Protein AF-A0A1Y1KMG0-F1 (afdb_monomer_lite)

Sequence (100 aa):
MQFDPGDGINPRTGELEPEMELKLTVMDIYNCRLTQRVDRKKVIFEHDLLEYRENTKIEKKRSKDEKDMLQKAKPFARIMNHKDFEDFNQGIIDEQNLRQ

Organism: Photinus pyralis (NCBI:txid7054)

Secondary structure (DSSP, 8-state):
-PPPTTTTB-TTT-SBPHHHHHHHHHHHHHHHHHHHHHHHHHHHHHTTTT-HHHHHHHHHHS-HHHHHHHHHHGGGGGTS-HHHHHHHHHHHHHHHHHH-

pLDDT: mean 90.63, std 8.53, range [52.62, 97.69]

Structure (mmCIF, N/CA/C/O backbone):
data_AF-A0A1Y1KMG0-F1
#
_entry.id   AF-A0A1Y1KMG0-F1
#
loop_
_atom_site.group_PDB
_atom_site.id
_atom_site.type_symbol
_atom_site.label_atom_id
_atom_site.label_alt_id
_atom_site.label_comp_id
_atom_site.label_asym_id
_atom_site.label_entity_id
_atom_site.label_seq_id
_atom_site.pdbx_PDB_ins_code
_atom_site.Cartn_x
_atom_site.Cartn_y
_atom_site.Cartn_z
_atom_site.occupancy
_atom_site.B_iso_or_equiv
_atom_site.auth_seq_id
_atom_site.auth_comp_id
_atom_site.auth_asym_id
_atom_site.auth_atom_id
_atom_site.pdbx_PDB_model_num
ATOM 1 N N . MET A 1 1 ? 0.579 5.714 -35.045 1.00 52.62 1 MET A N 1
ATOM 2 C CA . MET A 1 1 ? 2.003 5.333 -35.110 1.00 52.62 1 MET A CA 1
ATOM 3 C C . MET A 1 1 ? 2.035 3.837 -35.303 1.00 52.62 1 MET A C 1
ATOM 5 O O . MET A 1 1 ? 1.499 3.133 -34.458 1.00 52.62 1 MET A O 1
ATOM 9 N N . GLN A 1 2 ? 2.522 3.386 -36.449 1.00 57.47 2 GLN A N 1
ATOM 10 C CA . GLN A 1 2 ? 2.764 1.976 -36.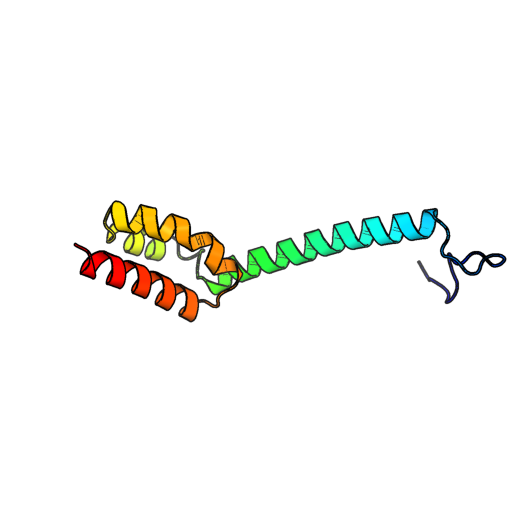726 1.00 57.47 2 GLN A CA 1
ATOM 11 C C . GLN A 1 2 ? 4.258 1.784 -36.459 1.00 57.47 2 GLN A C 1
ATOM 13 O O . GLN A 1 2 ? 5.051 2.539 -37.010 1.00 57.47 2 GLN A O 1
ATOM 18 N N . PHE A 1 3 ? 4.599 0.928 -35.499 1.00 65.44 3 PHE A N 1
ATOM 19 C CA . PHE A 1 3 ? 5.985 0.569 -35.202 1.00 65.44 3 PHE A CA 1
ATOM 20 C C . PHE A 1 3 ? 6.273 -0.719 -35.955 1.00 65.44 3 PHE A C 1
ATOM 22 O O . PHE A 1 3 ? 5.555 -1.703 -35.749 1.00 65.44 3 PHE A O 1
ATOM 29 N N . ASP A 1 4 ? 7.288 -0.704 -36.809 1.00 77.69 4 ASP A N 1
ATOM 30 C CA . ASP A 1 4 ? 7.709 -1.904 -37.518 1.00 77.69 4 ASP A CA 1
ATOM 31 C C . ASP A 1 4 ? 8.777 -2.651 -36.696 1.00 77.69 4 ASP A C 1
ATOM 33 O O . ASP A 1 4 ? 9.597 -2.025 -36.011 1.00 77.69 4 ASP A O 1
ATOM 37 N N . PRO A 1 5 ? 8.787 -3.999 -36.699 1.00 69.19 5 PRO A N 1
ATOM 38 C CA . PRO A 1 5 ? 9.816 -4.767 -36.005 1.00 69.19 5 PRO A CA 1
ATOM 39 C C . PRO A 1 5 ? 11.222 -4.386 -36.497 1.00 69.19 5 PRO A C 1
ATOM 41 O O . PRO A 1 5 ? 11.559 -4.620 -37.655 1.00 69.19 5 PRO A O 1
ATOM 44 N N . GLY A 1 6 ? 12.042 -3.817 -35.607 1.00 69.38 6 GLY A N 1
ATOM 45 C CA . GLY A 1 6 ? 13.398 -3.338 -35.913 1.00 69.38 6 GLY A CA 1
ATOM 46 C C . GLY A 1 6 ? 13.574 -1.816 -35.847 1.00 69.38 6 GLY A C 1
ATOM 47 O O . GLY A 1 6 ? 14.710 -1.343 -35.885 1.00 69.38 6 GLY A O 1
ATOM 48 N N . ASP A 1 7 ? 12.490 -1.050 -35.690 1.00 76.06 7 ASP A N 1
ATOM 49 C CA . ASP A 1 7 ? 12.571 0.401 -35.509 1.00 76.06 7 ASP A CA 1
ATOM 50 C C . ASP A 1 7 ? 13.368 0.779 -34.250 1.00 76.06 7 ASP A C 1
ATOM 52 O O . ASP A 1 7 ? 13.111 0.295 -33.147 1.00 76.06 7 ASP A O 1
ATOM 56 N N . GLY A 1 8 ? 14.326 1.696 -34.411 1.00 75.06 8 GLY A N 1
ATOM 57 C CA . GLY A 1 8 ? 15.163 2.202 -33.320 1.00 75.06 8 GLY A CA 1
ATOM 58 C C . GLY A 1 8 ? 16.376 1.339 -32.972 1.00 75.06 8 GLY A C 1
ATOM 59 O O . GLY A 1 8 ? 17.056 1.662 -32.003 1.00 75.06 8 GLY A O 1
ATOM 60 N N . ILE A 1 9 ? 16.666 0.285 -33.743 1.00 82.50 9 ILE A N 1
ATOM 61 C CA . ILE A 1 9 ? 17.912 -0.484 -33.640 1.00 82.50 9 ILE A CA 1
ATOM 62 C C . ILE A 1 9 ? 18.915 0.055 -34.661 1.00 82.50 9 ILE A C 1
ATOM 64 O O . ILE A 1 9 ? 18.622 0.153 -35.854 1.00 82.50 9 ILE A O 1
ATOM 68 N N . ASN A 1 10 ? 20.120 0.382 -34.207 1.00 80.19 10 ASN A N 1
ATOM 69 C CA . ASN A 1 10 ? 21.202 0.806 -35.076 1.00 80.19 10 ASN A CA 1
ATOM 70 C C . ASN A 1 10 ? 21.637 -0.369 -35.976 1.00 80.19 10 ASN A C 1
ATOM 72 O O . ASN A 1 10 ? 22.097 -1.396 -35.470 1.00 80.19 10 ASN A O 1
ATOM 76 N N . PRO A 1 11 ? 21.578 -0.242 -37.313 1.00 78.88 11 PRO A N 1
ATOM 77 C CA . PRO A 1 11 ? 21.875 -1.348 -38.225 1.00 78.88 11 PRO A CA 1
ATOM 78 C C . PRO A 1 11 ? 23.358 -1.755 -38.254 1.00 78.88 11 PRO A C 1
ATOM 80 O O . PRO A 1 11 ? 23.694 -2.785 -38.835 1.00 78.88 11 PRO A O 1
ATOM 83 N N . ARG A 1 12 ? 24.263 -0.953 -37.676 1.00 79.06 12 ARG A N 1
ATOM 84 C CA . ARG A 1 12 ? 25.709 -1.230 -37.627 1.00 79.06 12 ARG A CA 1
ATOM 85 C C . ARG A 1 12 ? 26.152 -1.835 -36.302 1.00 79.06 12 ARG A C 1
ATOM 87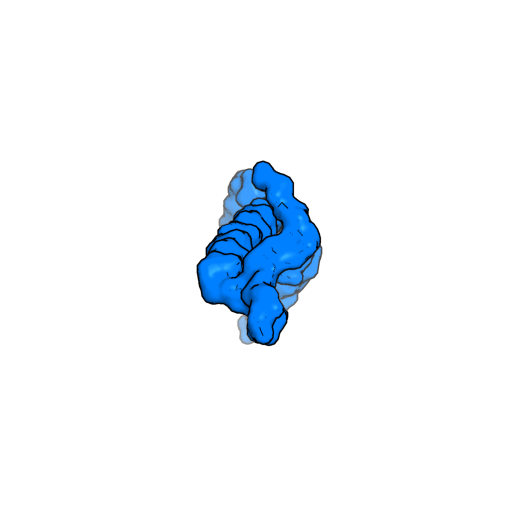 O O . ARG A 1 12 ? 27.040 -2.681 -36.313 1.00 79.06 12 ARG A O 1
ATOM 94 N N . THR A 1 13 ? 25.582 -1.386 -35.186 1.00 80.75 13 THR A N 1
ATOM 95 C CA . THR A 1 13 ? 25.962 -1.864 -33.845 1.00 80.75 13 THR A CA 1
ATOM 96 C C . THR A 1 13 ? 24.986 -2.898 -33.287 1.00 80.75 13 THR A C 1
ATOM 98 O O . THR A 1 13 ? 25.362 -3.662 -32.407 1.00 80.75 13 THR A O 1
ATOM 101 N N . GLY A 1 14 ? 23.755 -2.965 -33.807 1.00 81.44 14 GLY A N 1
ATOM 102 C CA . GLY A 1 14 ? 22.691 -3.829 -33.284 1.00 81.44 14 GLY A CA 1
ATOM 103 C C . GLY A 1 14 ? 22.112 -3.355 -31.947 1.00 81.44 14 GLY A C 1
ATOM 104 O O . GLY A 1 14 ? 21.268 -4.038 -31.372 1.00 81.44 14 GLY A O 1
ATOM 105 N N . GLU A 1 15 ? 22.557 -2.200 -31.454 1.00 83.44 15 GLU A N 1
ATOM 106 C CA . GLU A 1 15 ? 22.111 -1.603 -30.198 1.00 83.44 15 GLU A CA 1
ATOM 107 C C . GLU A 1 15 ? 20.938 -0.650 -30.428 1.00 83.44 15 GLU A C 1
ATOM 109 O O . GLU A 1 15 ? 20.721 -0.155 -31.536 1.00 83.44 15 GLU A O 1
ATOM 114 N N . LEU A 1 16 ? 20.173 -0.387 -29.371 1.00 84.69 16 LEU A N 1
ATOM 115 C CA . LEU A 1 16 ? 19.086 0.579 -29.422 1.00 84.69 16 LEU A CA 1
ATOM 116 C C . LEU A 1 16 ? 19.659 1.998 -29.544 1.00 84.69 16 LEU A C 1
ATOM 118 O O . LEU A 1 16 ? 20.581 2.369 -28.822 1.00 84.69 16 LEU A O 1
ATOM 122 N N . GLU A 1 17 ? 19.102 2.807 -30.439 1.00 88.81 17 GLU A N 1
ATOM 123 C CA . GLU A 1 17 ? 19.481 4.211 -30.563 1.00 88.81 17 GLU A CA 1
ATOM 124 C C . GLU A 1 17 ? 19.172 4.968 -29.255 1.00 88.81 17 GLU A C 1
ATOM 126 O O . GLU A 1 17 ? 18.071 4.812 -28.711 1.00 88.81 17 GLU A O 1
ATOM 131 N N . PRO A 1 18 ? 20.068 5.853 -28.774 1.00 88.69 18 PRO A N 1
ATOM 132 C CA . PRO A 1 18 ? 19.871 6.580 -27.516 1.00 88.69 18 PRO A CA 1
ATOM 133 C C . PRO A 1 18 ? 18.560 7.380 -27.453 1.00 88.69 18 PRO A C 1
ATOM 135 O O . PRO A 1 18 ? 17.949 7.525 -26.395 1.00 88.69 18 PRO A O 1
ATOM 138 N N . GLU A 1 19 ? 18.084 7.895 -28.592 1.00 87.88 19 GLU A N 1
ATOM 139 C CA . GLU A 1 19 ? 16.791 8.585 -28.671 1.00 87.88 19 GLU A CA 1
ATOM 140 C C . GLU A 1 19 ? 15.611 7.635 -28.405 1.00 87.88 19 GLU A C 1
ATOM 142 O O . GLU A 1 19 ? 14.641 8.012 -27.740 1.00 87.88 19 GLU A O 1
ATOM 147 N N . MET A 1 20 ? 15.681 6.403 -28.918 1.00 88.19 20 MET A N 1
ATOM 148 C CA . MET A 1 20 ? 14.654 5.389 -28.690 1.00 88.19 20 MET A CA 1
ATOM 149 C C . MET A 1 20 ? 14.665 4.938 -27.228 1.00 88.19 20 MET A C 1
ATOM 151 O O . MET A 1 20 ? 13.605 4.871 -26.607 1.00 88.19 20 MET A O 1
ATOM 155 N N . GLU A 1 21 ? 15.849 4.725 -26.651 1.00 88.81 21 GLU A N 1
ATOM 156 C CA . GLU A 1 21 ? 16.007 4.403 -25.228 1.00 88.81 21 GLU A CA 1
ATOM 157 C C . GLU A 1 21 ? 15.375 5.477 -24.333 1.00 88.81 21 GLU A C 1
ATOM 159 O O . GLU A 1 21 ? 14.599 5.175 -23.418 1.00 88.81 21 GLU A O 1
ATOM 164 N N . LEU A 1 22 ? 15.630 6.751 -24.642 1.00 91.25 22 LEU A N 1
ATOM 165 C CA . LEU A 1 22 ? 15.041 7.873 -23.921 1.00 91.25 22 LEU A CA 1
ATOM 166 C C . LEU A 1 22 ? 13.50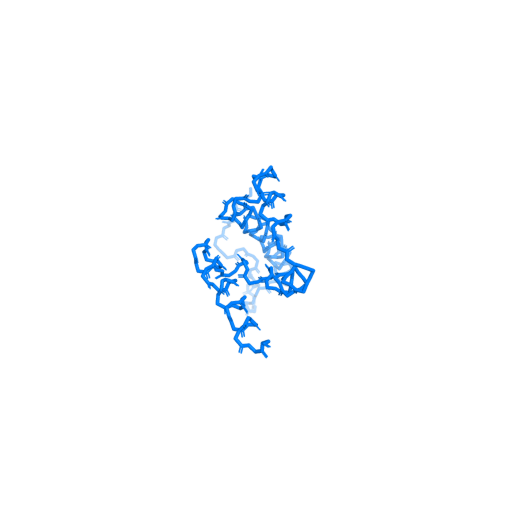9 7.881 -24.027 1.00 91.25 22 LEU A C 1
ATOM 168 O O . LEU A 1 22 ? 12.826 8.071 -23.020 1.00 91.25 22 LEU A O 1
ATOM 172 N N . LYS A 1 23 ? 12.948 7.661 -25.224 1.00 90.94 23 LYS A N 1
ATOM 173 C CA . LYS A 1 23 ? 11.489 7.610 -25.428 1.00 90.94 23 LYS A CA 1
ATOM 174 C C . LYS A 1 23 ? 10.840 6.481 -24.630 1.00 90.94 23 LYS A C 1
ATOM 176 O O . LYS A 1 23 ? 9.817 6.719 -23.985 1.00 90.94 23 LYS A O 1
ATOM 181 N N . LEU A 1 24 ? 11.433 5.286 -24.647 1.00 91.69 24 LEU A N 1
ATOM 182 C CA . LEU A 1 24 ? 10.962 4.146 -23.856 1.00 91.69 24 LEU A CA 1
ATOM 183 C C . LEU A 1 24 ? 11.018 4.463 -22.359 1.00 91.69 24 LEU A C 1
ATOM 185 O O . LEU A 1 24 ? 10.014 4.317 -21.669 1.00 91.69 24 LEU A O 1
ATOM 189 N N . THR A 1 25 ? 12.128 5.034 -21.888 1.00 94.62 25 THR A N 1
ATOM 190 C CA . THR A 1 25 ? 12.290 5.448 -20.486 1.00 94.62 25 THR A CA 1
ATOM 191 C C . THR A 1 25 ? 11.210 6.446 -20.056 1.00 94.62 25 THR A C 1
ATOM 193 O O . THR A 1 25 ? 10.617 6.319 -18.984 1.00 94.62 25 THR A O 1
ATOM 196 N N . VAL A 1 26 ? 10.900 7.442 -20.894 1.00 96.19 26 VAL A N 1
ATOM 197 C CA . VAL A 1 26 ? 9.829 8.414 -20.616 1.00 96.19 26 VAL A CA 1
ATOM 198 C C . VAL A 1 26 ? 8.459 7.731 -20.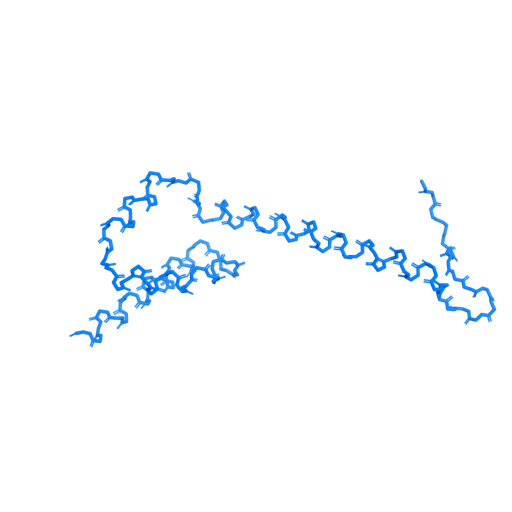543 1.00 96.19 26 VAL A C 1
ATOM 200 O O . VAL A 1 26 ? 7.672 8.039 -19.640 1.00 96.19 26 VAL A O 1
ATOM 203 N N . MET A 1 27 ? 8.173 6.801 -21.457 1.00 95.56 27 MET A N 1
ATOM 204 C CA . MET A 1 27 ? 6.932 6.021 -21.440 1.00 95.56 27 MET A CA 1
ATOM 205 C C . MET A 1 27 ? 6.820 5.149 -20.188 1.00 95.56 27 MET A C 1
ATOM 207 O O . MET A 1 27 ? 5.758 5.120 -19.564 1.00 95.56 27 MET A O 1
ATOM 211 N N . ASP A 1 28 ? 7.904 4.508 -19.762 1.00 96.81 28 ASP A N 1
ATOM 212 C CA . ASP A 1 28 ? 7.934 3.689 -18.551 1.00 96.81 28 ASP A CA 1
ATOM 213 C C . ASP A 1 28 ? 7.681 4.524 -17.296 1.00 96.81 28 ASP A C 1
ATOM 215 O O . ASP A 1 28 ? 6.866 4.151 -16.447 1.00 96.81 28 ASP A O 1
ATOM 219 N N . ILE A 1 29 ? 8.295 5.708 -17.203 1.00 97.50 29 ILE A N 1
ATOM 220 C CA . ILE A 1 29 ? 8.028 6.657 -16.115 1.00 97.50 29 ILE A CA 1
ATOM 221 C C . ILE A 1 29 ? 6.546 7.050 -16.108 1.00 97.50 29 ILE A C 1
ATOM 223 O O . ILE A 1 29 ? 5.911 7.066 -15.048 1.00 97.50 29 ILE A O 1
ATOM 227 N N . TYR A 1 30 ? 5.972 7.362 -17.273 1.00 97.50 30 TYR A N 1
ATOM 228 C CA . TYR A 1 30 ? 4.559 7.715 -17.383 1.00 97.50 30 TYR A CA 1
ATOM 229 C C . TYR A 1 30 ? 3.645 6.564 -16.938 1.00 97.50 30 TYR A C 1
ATOM 231 O O . TYR A 1 30 ? 2.773 6.762 -16.085 1.00 97.50 30 TYR A O 1
ATOM 239 N N . ASN A 1 31 ? 3.877 5.359 -17.459 1.00 97.56 31 ASN A N 1
ATOM 240 C CA . ASN A 1 31 ? 3.093 4.167 -17.149 1.00 97.56 31 ASN A CA 1
ATOM 241 C C . ASN A 1 31 ? 3.201 3.792 -15.670 1.00 97.56 31 ASN A C 1
ATOM 243 O O . ASN A 1 31 ? 2.182 3.532 -15.034 1.00 97.56 31 ASN A O 1
ATOM 247 N N . CYS A 1 32 ? 4.393 3.874 -15.076 1.00 97.69 32 CYS A N 1
ATOM 248 C CA . CYS A 1 32 ? 4.590 3.675 -13.642 1.00 97.69 32 CYS A CA 1
ATOM 249 C C . CYS A 1 32 ? 3.716 4.635 -12.816 1.00 97.69 32 CYS A C 1
ATOM 251 O O . CYS A 1 32 ? 3.011 4.218 -11.892 1.00 97.69 32 CYS A O 1
ATOM 253 N N . ARG A 1 33 ? 3.669 5.924 -13.184 1.00 97.25 33 ARG A N 1
ATOM 254 C CA . ARG A 1 33 ? 2.799 6.907 -12.510 1.00 97.25 33 ARG A CA 1
ATOM 255 C C . ARG A 1 33 ? 1.314 6.616 -12.715 1.00 97.25 33 ARG A C 1
ATOM 257 O O . ARG A 1 33 ? 0.523 6.866 -11.801 1.00 97.25 33 ARG A O 1
ATOM 264 N N . LEU A 1 34 ? 0.926 6.114 -13.887 1.00 97.56 34 LEU A N 1
ATOM 265 C CA . LEU A 1 34 ? -0.452 5.724 -14.176 1.00 97.56 34 LEU A CA 1
ATOM 266 C C . LEU A 1 34 ? -0.875 4.516 -13.328 1.00 97.56 34 LEU A C 1
ATOM 268 O O . LEU A 1 34 ? -1.915 4.580 -12.671 1.00 97.56 34 LEU A O 1
ATOM 272 N N . THR A 1 35 ? -0.036 3.483 -13.245 1.00 97.12 35 THR A N 1
ATOM 273 C CA . THR A 1 35 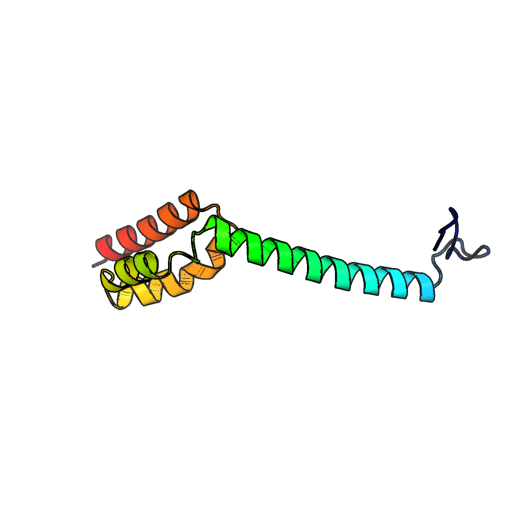? -0.240 2.308 -12.385 1.00 97.12 35 THR A CA 1
ATOM 274 C C . THR A 1 35 ? -0.381 2.718 -10.921 1.00 97.12 35 THR A C 1
ATOM 276 O O . THR A 1 35 ? -1.402 2.435 -10.298 1.00 97.12 35 THR A O 1
ATOM 279 N N . GLN A 1 36 ? 0.535 3.543 -10.401 1.00 95.56 36 GLN A N 1
ATOM 280 C CA . GLN A 1 36 ? 0.444 4.068 -9.031 1.00 95.56 36 GLN A CA 1
ATOM 281 C C . GLN A 1 36 ? -0.842 4.865 -8.756 1.00 95.56 36 GLN A C 1
ATOM 283 O O . GLN A 1 36 ? -1.265 4.992 -7.603 1.00 95.56 36 GLN A O 1
ATOM 288 N N . ARG A 1 37 ? -1.445 5.490 -9.775 1.00 96.38 37 ARG A N 1
ATOM 289 C CA . ARG A 1 37 ? -2.726 6.196 -9.633 1.00 96.38 37 ARG A CA 1
ATOM 290 C C . ARG A 1 37 ? -3.882 5.207 -9.522 1.00 96.38 37 ARG A C 1
ATOM 292 O O . ARG A 1 37 ? -4.785 5.435 -8.720 1.00 96.38 37 ARG A O 1
ATOM 299 N N . VAL A 1 38 ? -3.856 4.139 -10.313 1.00 96.19 38 VAL A N 1
ATOM 300 C CA . VAL A 1 38 ? -4.846 3.060 -10.243 1.00 96.19 38 VAL A CA 1
ATOM 301 C C . VAL A 1 38 ? -4.761 2.354 -8.893 1.00 96.19 38 VAL A C 1
ATOM 303 O O . VAL A 1 38 ? -5.784 2.205 -8.232 1.00 96.19 38 VAL A O 1
ATOM 306 N N . ASP A 1 39 ? -3.560 2.025 -8.424 1.00 94.06 39 ASP A N 1
ATOM 307 C CA . ASP A 1 39 ? -3.379 1.333 -7.145 1.00 94.06 39 ASP A CA 1
ATOM 308 C C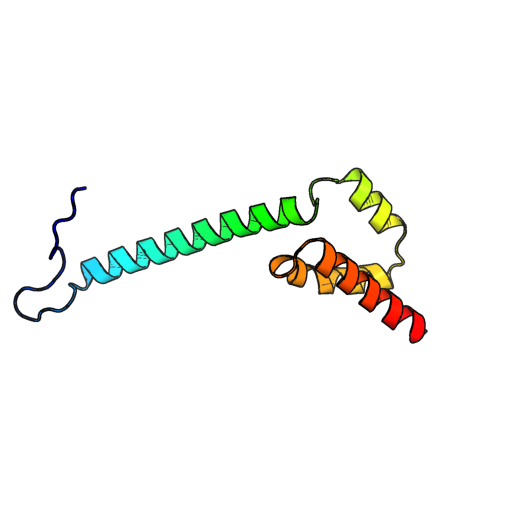 . ASP A 1 39 ? -3.828 2.192 -5.959 1.00 94.06 39 ASP A C 1
ATOM 310 O O . ASP A 1 39 ? -4.525 1.712 -5.069 1.00 94.06 39 ASP A O 1
ATOM 314 N N . ARG A 1 40 ? -3.557 3.505 -5.986 1.00 93.69 40 ARG A N 1
ATOM 315 C CA . ARG A 1 40 ? -4.105 4.435 -4.983 1.00 93.69 40 ARG A CA 1
ATOM 316 C C . ARG A 1 40 ? -5.631 4.456 -4.960 1.00 93.69 40 ARG A C 1
ATOM 318 O O . ARG A 1 40 ? -6.203 4.552 -3.880 1.00 93.69 40 ARG A O 1
ATOM 325 N N . LYS A 1 41 ? -6.291 4.370 -6.120 1.00 95.81 41 LYS A N 1
ATOM 326 C CA . LYS A 1 41 ? -7.757 4.261 -6.177 1.00 95.81 41 LYS A CA 1
ATOM 327 C C . LYS A 1 41 ? -8.236 2.939 -5.592 1.00 95.81 41 LYS A C 1
ATOM 329 O O . LYS A 1 41 ? -9.186 2.960 -4.824 1.00 95.81 41 LYS A O 1
ATOM 334 N N . LYS A 1 42 ? -7.574 1.821 -5.908 1.00 94.88 42 LYS A N 1
ATOM 335 C CA . LYS A 1 42 ? -7.927 0.507 -5.351 1.00 94.88 42 LYS A CA 1
ATOM 336 C C . LYS A 1 42 ? -7.916 0.531 -3.826 1.00 94.88 42 LYS A C 1
ATOM 338 O O . LYS A 1 42 ? -8.910 0.147 -3.239 1.00 94.88 42 LYS A O 1
ATOM 343 N N . VAL A 1 43 ? -6.875 1.088 -3.203 1.00 95.31 43 VAL A N 1
ATOM 344 C CA . VAL A 1 43 ? -6.780 1.198 -1.732 1.00 95.31 43 VAL A CA 1
ATOM 345 C C . VAL A 1 43 ? -7.946 1.989 -1.123 1.00 95.31 43 VAL A C 1
ATOM 347 O O . VAL A 1 43 ? -8.417 1.645 -0.046 1.00 95.31 43 VAL A O 1
ATOM 350 N N . ILE A 1 44 ? -8.429 3.040 -1.795 1.00 94.62 44 ILE A N 1
ATOM 351 C CA . ILE A 1 44 ? -9.568 3.838 -1.306 1.00 94.62 44 ILE A CA 1
ATOM 352 C C . ILE A 1 44 ? -10.839 2.992 -1.206 1.00 94.62 44 ILE A C 1
ATOM 354 O O . ILE A 1 44 ? -11.568 3.128 -0.227 1.00 94.62 44 ILE A O 1
ATOM 358 N N . PHE A 1 45 ? -11.094 2.157 -2.214 1.00 95.69 45 PHE A N 1
ATOM 359 C CA . PHE A 1 45 ? -12.277 1.299 -2.255 1.00 95.69 45 PHE A CA 1
ATOM 360 C C . PHE A 1 45 ? -12.105 0.027 -1.426 1.00 95.69 45 PHE A C 1
ATOM 362 O O . PHE A 1 45 ? -13.037 -0.353 -0.740 1.00 95.69 45 PHE A O 1
ATOM 369 N N . GLU A 1 46 ? -10.922 -0.589 -1.446 1.00 95.88 46 GLU A N 1
ATOM 370 C CA . GLU A 1 46 ? -10.599 -1.782 -0.652 1.00 95.88 46 GLU A CA 1
ATOM 371 C C . GLU A 1 46 ? -10.860 -1.551 0.838 1.00 95.88 46 GLU A C 1
ATOM 373 O O . GLU A 1 46 ? -11.352 -2.437 1.514 1.00 95.88 46 GLU A O 1
ATOM 378 N N . HIS A 1 47 ? -10.553 -0.355 1.349 1.00 95.81 47 HIS A N 1
ATOM 379 C CA . HIS A 1 47 ? -10.664 -0.037 2.776 1.00 95.81 47 HIS A CA 1
ATOM 380 C C . HIS A 1 47 ? -11.847 0.872 3.124 1.00 95.81 47 HIS A C 1
ATOM 382 O O . HIS A 1 47 ? -11.802 1.541 4.154 1.00 95.81 47 HIS A O 1
ATOM 388 N N . ASP A 1 48 ? -12.857 0.970 2.253 1.00 95.31 48 ASP A N 1
ATOM 389 C CA . ASP A 1 48 ? -14.073 1.770 2.475 1.00 95.31 48 ASP A CA 1
ATOM 390 C C . ASP A 1 48 ? -13.794 3.209 2.963 1.00 95.31 48 ASP A C 1
ATOM 392 O O . ASP A 1 48 ? -14.504 3.800 3.784 1.00 95.31 48 ASP A O 1
ATOM 396 N N . LEU A 1 49 ? -12.738 3.840 2.434 1.00 94.00 49 LEU A N 1
ATOM 397 C CA . LEU A 1 49 ? -12.286 5.157 2.905 1.00 94.00 49 LEU A CA 1
ATOM 398 C C . LEU A 1 49 ? -13.265 6.291 2.556 1.00 94.00 49 LEU A C 1
ATOM 400 O O . LEU A 1 49 ? -13.126 7.407 3.064 1.00 94.00 49 LEU A O 1
ATOM 404 N N . LEU A 1 50 ? -14.249 6.012 1.698 1.00 95.56 50 LEU A N 1
ATOM 405 C CA . LEU A 1 50 ? -15.333 6.927 1.339 1.00 95.56 50 LEU A CA 1
ATOM 406 C C . LEU A 1 50 ? -16.503 6.891 2.337 1.00 95.56 50 LEU A C 1
ATOM 408 O O . LEU A 1 50 ? -17.336 7.797 2.316 1.00 95.56 50 LEU A O 1
ATOM 412 N N . GLU A 1 51 ? -16.539 5.927 3.261 1.00 95.38 51 GLU A N 1
ATOM 413 C CA . GLU A 1 51 ? -17.564 5.823 4.306 1.00 95.38 51 GLU A CA 1
ATOM 414 C C . GLU A 1 51 ? -17.297 6.803 5.462 1.00 95.38 51 GLU A C 1
ATOM 416 O O . GLU A 1 51 ? -17.087 6.441 6.621 1.00 95.38 51 GLU A O 1
ATOM 421 N N . TYR A 1 52 ? -17.293 8.105 5.153 1.00 94.00 52 TYR A N 1
ATOM 422 C CA . TYR A 1 52 ? -16.870 9.173 6.068 1.00 94.00 52 TYR A CA 1
ATOM 423 C C . TYR A 1 52 ? -17.607 9.163 7.410 1.00 94.00 52 TYR A C 1
ATOM 425 O O . TYR A 1 52 ? -17.003 9.417 8.458 1.00 94.00 52 TYR A O 1
ATOM 433 N N . ARG A 1 53 ? -18.919 8.891 7.396 1.00 95.94 53 ARG A N 1
ATOM 434 C CA . ARG A 1 53 ? -19.749 8.891 8.607 1.00 95.94 53 ARG A CA 1
ATOM 435 C C . ARG A 1 53 ? -19.375 7.741 9.540 1.00 95.94 53 ARG A C 1
ATOM 437 O O . ARG A 1 53 ? -19.231 7.981 10.740 1.00 95.94 53 ARG A O 1
ATOM 444 N N . GLU A 1 54 ? -19.215 6.533 9.011 1.00 94.94 54 GLU A N 1
ATOM 445 C CA . GLU A 1 54 ? -18.850 5.363 9.814 1.00 94.94 54 GLU A CA 1
ATOM 446 C C . GLU A 1 54 ? -17.394 5.453 10.274 1.00 94.94 54 GLU A C 1
ATOM 448 O O . GLU A 1 54 ? -17.132 5.335 11.473 1.00 94.94 54 GLU A O 1
ATOM 453 N N . ASN A 1 55 ? -16.479 5.851 9.386 1.00 93.44 55 ASN A N 1
ATOM 454 C CA . ASN A 1 55 ? -15.070 6.080 9.717 1.00 93.44 55 ASN A CA 1
ATOM 455 C C . ASN A 1 55 ? -14.906 7.114 10.844 1.00 93.44 55 ASN A C 1
ATOM 457 O O . ASN A 1 55 ? -14.148 6.905 11.791 1.00 93.44 55 ASN A O 1
ATOM 461 N N . THR A 1 56 ? -15.685 8.202 10.821 1.00 94.12 56 THR A N 1
ATOM 462 C CA . THR A 1 56 ? -15.671 9.208 11.898 1.00 94.12 56 THR A CA 1
ATOM 463 C C . THR A 1 56 ? -16.216 8.656 13.218 1.00 94.12 56 THR A C 1
ATOM 465 O O . THR A 1 56 ? -15.709 9.004 14.285 1.00 94.12 56 THR A O 1
ATOM 468 N N . LYS A 1 57 ? -17.263 7.820 13.188 1.00 95.44 57 LYS A N 1
ATOM 469 C CA . LYS A 1 57 ? -17.809 7.197 14.406 1.00 95.44 57 LYS A CA 1
ATOM 470 C C . LYS A 1 57 ? -16.804 6.240 15.036 1.00 95.44 57 LYS A C 1
ATOM 472 O O . LYS A 1 57 ? -16.648 6.280 16.252 1.00 95.44 57 LYS A O 1
ATOM 477 N N . ILE A 1 58 ? -16.146 5.407 14.229 1.00 91.94 58 ILE A N 1
ATOM 478 C CA . ILE A 1 58 ? -15.110 4.474 14.689 1.00 91.94 58 ILE A CA 1
ATOM 479 C C . ILE A 1 58 ? -13.970 5.261 15.334 1.00 91.94 58 ILE A C 1
ATOM 481 O O . ILE A 1 58 ? -13.607 4.998 16.476 1.00 91.94 58 ILE A O 1
ATOM 485 N N . GLU A 1 59 ? -13.488 6.304 14.661 1.00 90.50 59 GLU A N 1
ATOM 486 C CA . GLU A 1 59 ? -12.410 7.135 15.187 1.00 90.50 59 GLU A CA 1
ATOM 487 C C . GLU A 1 59 ? -12.801 7.827 16.501 1.00 90.50 59 GLU A C 1
ATOM 489 O O . GLU A 1 59 ? -12.005 7.914 17.430 1.00 90.50 59 GLU A O 1
ATOM 494 N N . LYS A 1 60 ? -14.046 8.285 16.656 1.00 93.19 60 LYS A N 1
ATOM 495 C CA . LYS A 1 60 ? -14.508 8.894 17.917 1.00 93.19 60 LYS A CA 1
ATOM 496 C C . LYS A 1 60 ? -14.530 7.930 19.105 1.00 93.19 60 LYS A C 1
ATOM 498 O O . LYS A 1 60 ? -14.464 8.412 20.231 1.00 93.19 60 LYS A O 1
ATOM 503 N N . LYS A 1 61 ? -14.619 6.617 18.876 1.00 92.31 61 LYS A N 1
ATOM 504 C CA . LYS A 1 61 ? -14.613 5.603 19.943 1.00 92.31 61 LYS A CA 1
ATOM 505 C C . LYS A 1 61 ? -13.212 5.296 20.478 1.00 92.31 61 LYS A C 1
ATOM 507 O O . LYS A 1 61 ? -13.112 4.743 21.564 1.00 92.31 61 LYS A O 1
ATOM 512 N N . ARG A 1 62 ? -12.162 5.647 19.731 1.00 90.31 62 ARG A N 1
ATOM 513 C CA . ARG A 1 62 ? -10.769 5.344 20.080 1.00 90.31 62 ARG A CA 1
ATOM 514 C C . ARG A 1 62 ? -10.173 6.372 21.035 1.00 90.31 62 ARG A C 1
ATOM 516 O O . ARG A 1 62 ? -10.467 7.572 20.930 1.00 90.31 62 ARG A O 1
ATOM 523 N N . SER A 1 63 ? -9.293 5.908 21.915 1.00 91.88 63 SER A N 1
ATOM 524 C CA . SER A 1 63 ? -8.468 6.760 22.770 1.00 91.88 63 SER A CA 1
ATOM 525 C C . SER A 1 63 ? -7.455 7.560 21.941 1.00 91.88 63 SER A C 1
ATOM 527 O O . SER A 1 63 ? -7.250 7.308 20.753 1.00 91.88 63 SER A O 1
ATOM 529 N N . LYS A 1 64 ? -6.818 8.569 22.543 1.00 91.69 64 LYS A N 1
ATOM 530 C CA . LYS A 1 64 ? -5.786 9.351 21.844 1.00 91.69 64 LYS A CA 1
ATOM 531 C C . LYS A 1 64 ? -4.589 8.478 21.451 1.00 91.69 64 LYS A C 1
ATOM 533 O O . LYS A 1 64 ? -4.118 8.578 20.322 1.00 91.69 64 LYS A O 1
ATOM 538 N N . ASP A 1 65 ? -4.159 7.602 22.351 1.00 90.19 65 ASP A N 1
ATOM 539 C CA . ASP A 1 65 ? -2.978 6.766 22.140 1.00 90.19 65 ASP A CA 1
ATOM 540 C C . ASP A 1 65 ? -3.225 5.714 21.050 1.00 90.19 65 ASP A C 1
ATOM 542 O O . ASP A 1 65 ? -2.373 5.514 20.185 1.00 90.19 65 ASP A O 1
ATOM 546 N N . GLU A 1 66 ? -4.419 5.110 21.022 1.00 91.12 66 GLU A N 1
ATOM 547 C CA . GLU A 1 66 ? -4.827 4.189 19.951 1.00 91.12 66 GLU A CA 1
ATOM 548 C C . GLU A 1 66 ? -4.815 4.885 18.584 1.00 91.12 66 GLU A C 1
ATOM 550 O O . GLU A 1 66 ? -4.322 4.331 17.603 1.00 91.12 66 GLU A O 1
ATOM 555 N N . LYS A 1 67 ? -5.316 6.124 18.496 1.00 93.00 67 LYS A N 1
ATOM 556 C CA . LYS A 1 67 ? -5.314 6.886 17.235 1.00 93.00 67 LYS A CA 1
ATOM 557 C C . LYS A 1 67 ? -3.909 7.148 16.729 1.00 93.00 67 LYS A C 1
ATOM 559 O O . LYS A 1 67 ? -3.634 6.924 15.551 1.00 93.00 67 LYS A O 1
ATOM 564 N N . ASP A 1 68 ? -3.029 7.610 17.610 1.00 92.62 68 ASP A N 1
ATOM 565 C CA . ASP A 1 68 ? -1.646 7.921 17.255 1.00 92.62 68 ASP A CA 1
ATOM 566 C C . ASP A 1 68 ? -0.897 6.659 16.799 1.00 92.62 68 ASP A C 1
ATOM 568 O O . ASP A 1 68 ? -0.074 6.719 15.880 1.00 92.62 68 ASP A O 1
ATOM 572 N N . MET A 1 69 ? -1.217 5.502 17.385 1.00 92.50 69 MET A N 1
ATOM 573 C CA . MET A 1 69 ? -0.667 4.211 16.983 1.00 92.50 69 MET A CA 1
ATOM 574 C C . MET A 1 69 ? -1.207 3.752 15.619 1.00 92.50 69 MET A C 1
ATOM 576 O O . MET A 1 69 ? -0.429 3.494 14.698 1.00 92.50 69 MET A O 1
ATOM 580 N N . LEU A 1 70 ? -2.528 3.734 15.430 1.00 93.44 70 LEU A N 1
ATOM 581 C CA . LEU A 1 70 ? -3.154 3.318 14.168 1.00 93.44 70 LEU A CA 1
ATOM 582 C C . LEU A 1 70 ? -2.830 4.261 13.002 1.00 93.44 70 LEU A C 1
ATOM 584 O O . LEU A 1 70 ? -2.738 3.835 11.850 1.00 93.44 70 LEU A O 1
ATOM 588 N N . GLN A 1 71 ? -2.583 5.544 13.273 1.00 93.81 71 GLN A N 1
ATOM 589 C CA . GLN A 1 71 ? -2.106 6.488 12.264 1.00 93.81 71 GLN A CA 1
ATOM 590 C C . GLN A 1 71 ? -0.762 6.046 11.663 1.00 93.81 71 GLN A C 1
ATOM 592 O O . GLN A 1 71 ? -0.553 6.211 10.458 1.00 93.81 71 GLN A O 1
ATOM 597 N N . LYS A 1 72 ? 0.125 5.446 12.470 1.00 94.25 72 LYS A N 1
ATOM 598 C CA . LYS A 1 72 ? 1.399 4.874 12.001 1.00 94.25 72 LYS A CA 1
ATOM 599 C C . LYS A 1 72 ? 1.202 3.580 11.215 1.00 94.25 72 LYS A C 1
ATOM 601 O O . LYS A 1 72 ? 2.047 3.265 10.383 1.00 94.25 72 LYS A O 1
ATOM 606 N N . ALA A 1 73 ? 0.096 2.867 11.434 1.00 94.56 73 ALA A N 1
ATOM 607 C CA . ALA A 1 73 ? -0.243 1.643 10.715 1.00 94.56 73 ALA A CA 1
ATOM 608 C C . ALA A 1 73 ? -0.819 1.896 9.305 1.00 94.56 73 ALA A C 1
ATOM 610 O O . ALA A 1 73 ? -0.676 1.055 8.421 1.00 94.56 73 ALA A O 1
ATOM 611 N N . LYS A 1 74 ? -1.399 3.076 9.034 1.00 92.94 74 LYS A N 1
ATOM 612 C CA . LYS A 1 74 ? -2.019 3.422 7.732 1.00 92.94 74 LYS A CA 1
ATOM 613 C C . LYS A 1 74 ? -1.193 3.114 6.470 1.00 92.94 74 LYS A C 1
ATOM 615 O O . LYS A 1 74 ? -1.803 2.745 5.468 1.00 92.94 74 LYS A O 1
ATOM 620 N N . PRO A 1 75 ? 0.148 3.252 6.437 1.00 94.06 75 PRO A N 1
ATOM 621 C CA . PRO A 1 75 ? 0.934 2.874 5.264 1.00 94.06 75 PRO A CA 1
ATOM 622 C C . PRO A 1 75 ? 0.784 1.399 4.860 1.00 94.06 75 PRO A C 1
ATOM 624 O O . PRO A 1 75 ? 0.855 1.106 3.666 1.00 94.06 75 PRO A O 1
ATOM 627 N N . PHE A 1 76 ? 0.530 0.495 5.814 1.00 94.75 76 PHE A N 1
ATOM 628 C CA . PHE A 1 76 ? 0.379 -0.940 5.554 1.00 94.75 76 PHE A CA 1
ATOM 629 C C . PHE A 1 76 ? -0.921 -1.287 4.816 1.00 94.75 76 PHE A C 1
ATOM 631 O O . PHE A 1 76 ? -0.941 -2.256 4.062 1.00 94.75 76 PHE A O 1
ATOM 638 N N . ALA A 1 77 ? -1.951 -0.436 4.887 1.00 94.62 77 ALA A N 1
ATOM 639 C CA . ALA A 1 77 ? -3.186 -0.599 4.111 1.00 94.62 77 ALA A CA 1
ATOM 640 C C . ALA A 1 77 ? -2.946 -0.656 2.588 1.00 94.62 77 ALA A C 1
ATOM 642 O O . ALA A 1 77 ? -3.782 -1.139 1.834 1.00 94.62 77 ALA A O 1
ATOM 643 N N . ARG A 1 78 ? -1.795 -0.167 2.103 1.00 93.56 78 ARG A N 1
ATOM 644 C CA . ARG A 1 78 ? -1.440 -0.218 0.675 1.00 93.56 78 ARG A CA 1
ATOM 645 C C . ARG A 1 78 ? -1.036 -1.606 0.182 1.00 93.56 78 ARG A C 1
ATOM 647 O O . ARG A 1 78 ? -1.020 -1.814 -1.026 1.00 93.56 78 ARG A O 1
ATOM 654 N N . ILE A 1 79 ? -0.644 -2.496 1.090 1.00 92.62 79 ILE A N 1
ATOM 655 C CA . ILE A 1 79 ? -0.110 -3.827 0.769 1.00 92.62 79 ILE A CA 1
ATOM 656 C C . ILE A 1 79 ? -0.949 -4.961 1.370 1.00 92.62 79 ILE A C 1
ATOM 658 O O . ILE A 1 79 ? -0.640 -6.125 1.141 1.00 92.62 79 ILE A O 1
ATOM 662 N N . MET A 1 80 ? -1.991 -4.625 2.131 1.00 94.88 80 MET A N 1
ATOM 663 C CA . MET A 1 80 ? -2.905 -5.563 2.780 1.00 94.88 80 MET A CA 1
ATOM 664 C C . MET A 1 80 ? -4.305 -5.411 2.187 1.00 94.88 80 MET A C 1
ATOM 666 O O . MET A 1 80 ? -4.710 -4.302 1.824 1.00 94.88 80 MET A O 1
ATOM 670 N N . ASN A 1 81 ? -5.042 -6.520 2.114 1.00 95.00 81 ASN A N 1
ATOM 671 C CA . ASN A 1 81 ? -6.484 -6.468 1.877 1.00 95.00 81 ASN A CA 1
ATOM 672 C C . ASN A 1 81 ? -7.203 -5.895 3.110 1.00 95.00 81 ASN A C 1
ATOM 674 O O . ASN A 1 81 ? -6.595 -5.720 4.172 1.00 95.00 81 ASN A O 1
ATOM 678 N N . HIS A 1 82 ? -8.490 -5.594 2.957 1.00 94.88 82 HIS A N 1
ATOM 679 C CA . HIS A 1 82 ? -9.301 -5.003 4.018 1.00 94.88 82 HIS A CA 1
ATOM 680 C C . HIS A 1 82 ? -9.215 -5.776 5.337 1.00 94.88 82 HIS A C 1
ATOM 682 O O . HIS A 1 82 ? -8.828 -5.225 6.367 1.00 94.88 82 HIS A O 1
ATOM 688 N N . LYS A 1 83 ? -9.510 -7.078 5.279 1.00 96.06 83 LYS A N 1
ATOM 689 C CA . LYS A 1 83 ? -9.582 -7.945 6.454 1.00 96.06 83 LYS A CA 1
ATOM 690 C C . LYS A 1 83 ? -8.243 -8.037 7.183 1.00 96.06 83 LYS A C 1
ATOM 692 O O . LYS A 1 83 ? -8.200 -7.865 8.395 1.00 96.06 83 LYS A O 1
ATOM 697 N N . ASP A 1 84 ? -7.161 -8.282 6.453 1.00 96.88 84 ASP A N 1
ATOM 698 C CA . ASP A 1 84 ? -5.830 -8.418 7.042 1.00 96.88 84 ASP A CA 1
ATOM 699 C C . ASP A 1 84 ? -5.391 -7.111 7.710 1.00 96.88 84 ASP A C 1
ATOM 701 O O . ASP A 1 84 ? -4.746 -7.130 8.757 1.00 96.88 84 ASP A O 1
ATOM 705 N N . PHE A 1 85 ? -5.760 -5.963 7.131 1.00 96.81 85 PHE A N 1
ATOM 706 C CA . PHE A 1 85 ? -5.465 -4.665 7.725 1.00 96.81 85 PHE A CA 1
ATOM 707 C C . PHE A 1 85 ? -6.284 -4.406 8.996 1.00 96.81 85 PHE A C 1
ATOM 709 O O . PHE A 1 85 ? -5.750 -3.860 9.963 1.00 96.81 85 PHE A O 1
ATOM 716 N N . GLU A 1 86 ? -7.559 -4.797 9.028 1.00 95.31 86 GLU A N 1
ATOM 717 C CA . GLU A 1 86 ? -8.376 -4.728 10.244 1.00 95.31 86 GLU A CA 1
ATOM 718 C C . GLU A 1 86 ? -7.830 -5.634 11.350 1.00 95.31 86 GLU A C 1
ATOM 720 O O . GLU A 1 86 ? -7.618 -5.160 12.468 1.00 95.31 86 GLU A O 1
ATOM 725 N N . ASP A 1 87 ? -7.519 -6.891 11.026 1.00 97.19 87 ASP A N 1
ATOM 726 C CA . ASP A 1 87 ? -6.951 -7.858 11.967 1.00 97.19 87 ASP A CA 1
ATOM 727 C C . ASP A 1 87 ? -5.591 -7.366 12.504 1.00 97.19 87 ASP A C 1
ATOM 729 O O . ASP A 1 87 ? -5.323 -7.438 13.705 1.00 97.19 87 ASP A O 1
ATOM 733 N N . PHE A 1 88 ? -4.747 -6.784 11.642 1.00 96.56 88 PHE A N 1
ATOM 734 C CA . PHE A 1 88 ? -3.475 -6.170 12.035 1.00 96.56 88 PHE A CA 1
ATOM 735 C C . PHE A 1 88 ? -3.664 -5.005 13.014 1.00 96.56 88 PHE A C 1
ATOM 737 O O . PHE A 1 88 ? -2.978 -4.928 14.034 1.00 96.56 88 PHE A O 1
ATOM 744 N N . ASN A 1 89 ? -4.606 -4.104 12.727 1.00 95.19 89 ASN A N 1
ATOM 745 C CA . ASN A 1 89 ? -4.906 -2.975 13.604 1.00 95.19 89 ASN A CA 1
ATOM 746 C C . ASN A 1 89 ? -5.464 -3.442 14.952 1.00 95.19 89 ASN A C 1
ATOM 748 O O . ASN A 1 89 ? -5.061 -2.910 15.984 1.00 95.19 89 ASN A O 1
ATOM 752 N N . GLN A 1 90 ? -6.351 -4.440 14.954 1.00 95.06 90 GLN A N 1
ATOM 753 C CA . GLN A 1 90 ? -6.893 -5.006 16.186 1.00 95.06 90 GLN A CA 1
ATOM 754 C C . GLN A 1 90 ? -5.788 -5.658 17.022 1.00 95.06 90 GLN A C 1
ATOM 756 O O . GLN A 1 90 ? -5.684 -5.372 18.210 1.00 95.06 90 GLN A O 1
ATOM 761 N N . GLY A 1 91 ? -4.896 -6.430 16.397 1.00 95.81 91 GLY A N 1
ATOM 762 C CA . GLY A 1 91 ? -3.756 -7.037 17.082 1.00 95.81 91 GLY A CA 1
ATOM 763 C C . GLY A 1 91 ? -2.815 -6.013 17.725 1.00 95.81 91 GLY A C 1
ATOM 764 O O . GLY A 1 91 ? -2.335 -6.242 18.832 1.00 95.81 91 GLY A O 1
ATOM 765 N N . ILE A 1 92 ? -2.582 -4.861 17.082 1.00 94.12 92 ILE A N 1
ATOM 766 C CA . ILE A 1 92 ? -1.799 -3.763 17.677 1.00 94.12 92 ILE A CA 1
ATOM 767 C C . ILE A 1 92 ? -2.495 -3.189 18.917 1.00 94.12 92 ILE A C 1
ATOM 769 O O . ILE A 1 92 ? -1.837 -2.924 19.921 1.00 94.12 92 ILE A O 1
ATOM 773 N N . ILE A 1 93 ? -3.811 -2.981 18.846 1.00 93.56 93 ILE A N 1
ATOM 774 C CA . ILE A 1 93 ? -4.595 -2.450 19.969 1.00 93.56 93 ILE A CA 1
ATOM 775 C C . ILE A 1 93 ? -4.590 -3.445 21.133 1.00 93.56 93 ILE A C 1
ATOM 777 O O . ILE A 1 93 ? -4.350 -3.056 22.273 1.00 93.56 93 ILE A O 1
ATOM 781 N N . ASP A 1 94 ? -4.816 -4.727 20.850 1.00 94.38 94 ASP A N 1
ATOM 782 C CA . ASP A 1 94 ? -4.826 -5.785 21.860 1.00 94.38 94 ASP A CA 1
ATOM 783 C C . ASP A 1 94 ? -3.469 -5.885 22.558 1.00 94.38 94 ASP A C 1
ATOM 785 O O . ASP A 1 94 ? -3.393 -5.941 23.784 1.00 94.38 94 ASP A O 1
ATOM 789 N N . GLU A 1 95 ? -2.384 -5.839 21.786 1.00 94.06 95 GLU A N 1
ATOM 790 C CA . GLU A 1 95 ? -1.023 -5.852 22.315 1.00 94.06 95 GLU A CA 1
ATOM 791 C C . GLU A 1 95 ? -0.745 -4.650 23.223 1.00 94.06 95 GLU A C 1
ATOM 793 O O . GLU A 1 95 ? -0.217 -4.821 24.325 1.00 94.06 95 GLU A O 1
ATOM 798 N N . GLN A 1 96 ? -1.171 -3.454 22.810 1.00 89.69 96 GLN A N 1
ATOM 799 C CA . GLN A 1 96 ? -1.043 -2.240 23.610 1.00 89.69 96 GLN A CA 1
ATOM 800 C C . GLN A 1 96 ? -1.836 -2.339 24.919 1.00 89.69 96 GLN A C 1
ATOM 802 O O . GLN A 1 96 ? -1.310 -1.981 25.972 1.00 89.69 96 GLN A O 1
ATOM 807 N N . ASN A 1 97 ? -3.068 -2.846 24.867 1.00 89.56 97 ASN A N 1
ATOM 808 C CA . ASN A 1 97 ? -3.925 -3.017 26.040 1.00 89.56 97 ASN A CA 1
ATOM 809 C C . ASN A 1 97 ? -3.357 -4.035 27.035 1.00 89.56 97 ASN A C 1
ATOM 811 O O . ASN A 1 97 ? -3.548 -3.878 28.233 1.00 89.56 97 ASN A O 1
ATOM 815 N N . LEU A 1 98 ? -2.644 -5.059 26.559 1.00 92.50 98 LEU A N 1
ATOM 816 C CA . LEU A 1 98 ? -1.973 -6.040 27.419 1.00 92.50 98 LEU A CA 1
ATOM 817 C C . LEU A 1 98 ? -0.709 -5.492 28.099 1.00 92.50 98 LEU A C 1
ATOM 819 O O . LEU A 1 98 ? -0.249 -6.069 29.085 1.00 92.50 98 LEU A O 1
ATOM 823 N N . ARG A 1 99 ? -0.106 -4.426 27.560 1.00 87.75 99 ARG A N 1
ATOM 824 C CA . ARG A 1 99 ? 1.078 -3.773 28.146 1.00 87.75 99 ARG A CA 1
ATOM 825 C C . ARG A 1 99 ? 0.739 -2.757 29.235 1.00 87.75 99 ARG A C 1
ATOM 827 O O . ARG A 1 99 ? 1.647 -2.389 29.983 1.00 87.75 99 ARG A O 1
ATOM 834 N N . GLN A 1 100 ? -0.495 -2.260 29.254 1.00 70.50 100 GLN A N 1
ATOM 835 C CA . GLN A 1 100 ? -1.001 -1.308 30.246 1.00 70.50 100 GLN A CA 1
ATOM 836 C C . GLN A 1 100 ? -1.528 -2.039 31.481 1.00 70.50 100 GLN A C 1
ATOM 838 O O . GLN A 1 100 ? -1.323 -1.491 32.587 1.00 70.50 100 GLN A O 1
#

Foldseek 3Di:
DDDDPPPQQDPPPRHGHPVVVVVVVVVVVVVVVVVVVVLVVVLCVQQVVVPVVVVVVVVVVDDPVLVVVVVVLVVCSSVDGNVVSVVVSVVVVVVVVVVD

Radius of gyration: 23.45 Å; chains: 1; bounding box: 46×18×68 Å

InterPro domains:
  IPR055141 Transcriptional adapter 2-alpha/beta-like domain [PF22941] (1-59)